Protein AF-A0A2M8P6R6-F1 (afdb_monomer)

Mean predicted aligned error: 6.0 Å

Solvent-accessible surface area (backbone atoms only — not comparable to full-atom values): 5804 Å² total; per-residue (Å²): 110,58,76,44,73,44,46,42,68,56,42,47,51,51,28,59,57,44,69,80,43,54,58,76,53,39,51,67,39,88,90,49,51,79,98,40,34,83,54,46,48,61,51,32,48,52,51,40,49,51,32,61,76,65,74,40,68,56,47,66,37,72,76,70,54,70,69,54,52,52,48,43,55,66,61,32,55,41,77,71,78,44,74,46,81,54,97,47,64,73,58,46,71,72,70,62,87,122

Sequence (98 aa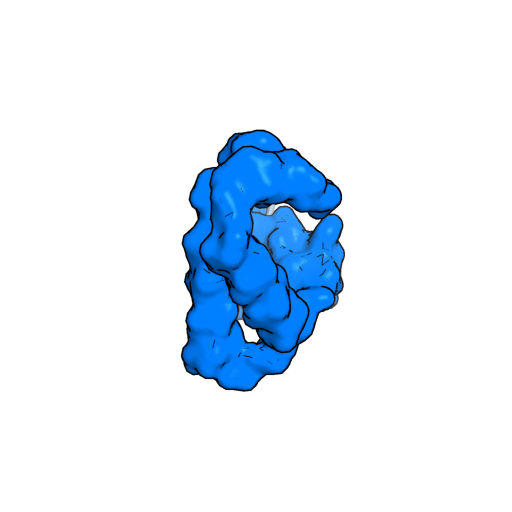):
MHGYELAAADVRKIAKQMESMTLAERLRMNGMKPDRADIALAAAIVIEECLRHAEAESLMVCGQGLREGLFYERFFNGASGMPPMFENVREASVINVA

Radius of gyration: 17.45 Å; Cα contacts (8 Å, |Δi|>4): 81; chains: 1; bounding box: 42×23×42 Å

InterPro domains:
  IPR003695 Ppx/GppA phosphatase, N-terminal [PF02541] (3-73)
  IPR043129 ATPase, nucleotide binding domain [SSF53067] (1-75)
  IPR050273 GppA/Ppx guanosine pentaphosphate hydrolase [PTHR30005] (1-98)

Nearest PDB structures (foldseek):
  7epq-assembly1_B  TM=8.727E-01  e=1.892E-02  Porphyromonas gingivalis ATCC 33277
  8gty-assembly1_A  TM=8.080E-01  e=3.673E-02  Zymomonas mobilis subsp. mobilis ZM4 = ATCC 31821
  7epq-assembly1_A  TM=7.441E-01  e=2.308E-02  Porphyromonas gingivalis ATCC 33277
  8jxk-assembly3_C  TM=6.277E-01  e=7.928E+00  Mycobacterium tuberculosis H37Rv

pLDDT: mean 88.07, std 12.21, range [49.44, 98.31]

Structure (mmCIF, N/CA/C/O backbone):
data_AF-A0A2M8P6R6-F1
#
_entry.id   AF-A0A2M8P6R6-F1
#
loop_
_atom_site.group_PDB
_atom_site.id
_atom_site.type_symbol
_atom_site.label_atom_id
_atom_site.label_alt_id
_atom_site.label_comp_id
_atom_site.label_asym_i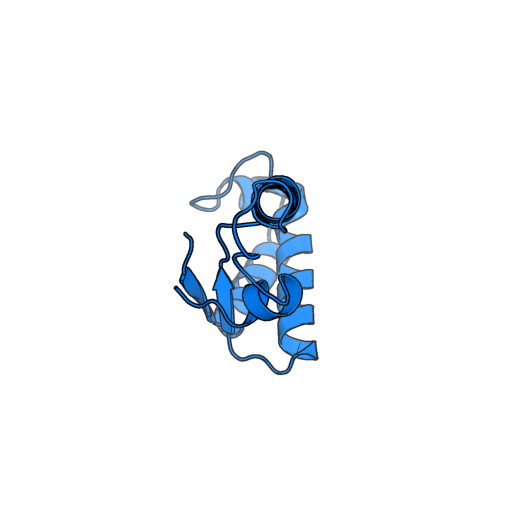d
_atom_site.label_entity_id
_atom_site.label_seq_id
_atom_site.pdbx_PDB_ins_code
_atom_site.Cartn_x
_atom_site.Cartn_y
_atom_site.Cartn_z
_atom_site.occupancy
_atom_site.B_iso_or_equiv
_atom_site.auth_seq_id
_atom_site.auth_comp_id
_atom_site.auth_asym_id
_atom_site.auth_atom_id
_atom_site.pdbx_PDB_model_num
ATOM 1 N N . MET A 1 1 ? 10.187 -7.064 3.910 1.00 78.75 1 MET A N 1
ATOM 2 C CA . MET A 1 1 ? 8.779 -6.997 3.463 1.00 78.75 1 MET A CA 1
ATOM 3 C C . MET A 1 1 ? 8.625 -7.161 1.959 1.00 78.75 1 MET A C 1
ATOM 5 O O . MET A 1 1 ? 7.502 -7.388 1.546 1.00 78.75 1 MET A O 1
ATOM 9 N N . HIS A 1 2 ? 9.685 -7.058 1.146 1.00 84.69 2 HIS A N 1
ATOM 10 C CA . HIS A 1 2 ? 9.566 -7.367 -0.279 1.00 84.69 2 HIS A CA 1
ATOM 11 C C . HIS A 1 2 ? 8.943 -8.755 -0.502 1.00 84.69 2 HIS A C 1
ATOM 13 O O . HIS A 1 2 ? 9.257 -9.674 0.255 1.00 84.69 2 HIS A O 1
ATOM 19 N N . GLY A 1 3 ? 8.037 -8.860 -1.474 1.00 86.50 3 GLY A N 1
ATOM 20 C CA . GLY A 1 3 ? 7.333 -10.097 -1.811 1.00 86.50 3 GLY A CA 1
ATOM 21 C C . GLY A 1 3 ? 6.150 -10.421 -0.896 1.00 86.50 3 GLY A C 1
ATOM 22 O O . GLY A 1 3 ? 5.460 -11.406 -1.121 1.00 86.50 3 GLY A O 1
ATOM 23 N N . TYR A 1 4 ? 5.886 -9.611 0.137 1.00 92.06 4 TYR A N 1
ATOM 24 C CA . TYR A 1 4 ? 4.727 -9.826 1.001 1.00 92.06 4 TYR A CA 1
ATOM 25 C C . TYR A 1 4 ? 3.435 -9.456 0.271 1.00 92.06 4 TYR A C 1
ATOM 27 O O . TYR A 1 4 ? 3.307 -8.339 -0.229 1.00 92.06 4 TYR A O 1
ATOM 35 N N . GLU A 1 5 ? 2.481 -10.378 0.240 1.00 94.81 5 GLU A N 1
ATOM 36 C CA . GLU A 1 5 ? 1.174 -10.182 -0.376 1.00 94.81 5 GLU A CA 1
ATOM 37 C C . GLU A 1 5 ? 0.146 -9.729 0.672 1.00 94.81 5 GLU A C 1
ATOM 39 O O . GLU A 1 5 ? -0.015 -10.364 1.715 1.00 94.81 5 GLU A O 1
ATOM 44 N N . LEU A 1 6 ? -0.550 -8.621 0.402 1.00 95.25 6 LEU A N 1
ATOM 45 C CA . LEU A 1 6 ? -1.727 -8.191 1.157 1.00 95.25 6 LEU A CA 1
ATOM 46 C C . LEU A 1 6 ? -2.976 -8.442 0.326 1.00 95.25 6 LEU A C 1
ATOM 48 O O . LEU A 1 6 ? -3.115 -7.886 -0.764 1.00 95.25 6 LEU A O 1
ATOM 52 N N . ALA A 1 7 ? -3.935 -9.171 0.892 1.00 98.06 7 ALA A N 1
ATOM 53 C CA . ALA A 1 7 ? -5.266 -9.255 0.316 1.00 98.06 7 ALA A CA 1
ATOM 54 C C . ALA A 1 7 ? -5.968 -7.892 0.402 1.00 98.06 7 ALA A C 1
ATOM 56 O O . ALA A 1 7 ? -5.895 -7.184 1.412 1.00 98.06 7 ALA A O 1
ATOM 57 N N . ALA A 1 8 ? -6.739 -7.544 -0.625 1.00 98.00 8 ALA A N 1
ATOM 58 C CA . ALA A 1 8 ? -7.522 -6.314 -0.651 1.00 98.00 8 ALA A CA 1
ATOM 59 C C . ALA A 1 8 ? -8.509 -6.245 0.527 1.00 98.00 8 ALA A C 1
ATOM 61 O O . ALA A 1 8 ? -8.773 -5.169 1.059 1.00 98.00 8 ALA A O 1
ATOM 62 N N . ALA A 1 9 ? -9.018 -7.393 0.990 1.00 98.06 9 ALA A N 1
ATOM 63 C CA . ALA A 1 9 ? -9.870 -7.471 2.175 1.00 98.06 9 ALA A CA 1
ATOM 64 C C . ALA A 1 9 ? -9.157 -7.015 3.463 1.00 98.06 9 ALA A C 1
ATOM 66 O O . ALA A 1 9 ? -9.779 -6.352 4.296 1.00 98.06 9 ALA A O 1
ATOM 67 N N . ASP A 1 10 ? -7.866 -7.315 3.610 1.00 97.56 10 ASP A N 1
ATOM 68 C CA . ASP A 1 10 ? -7.081 -6.903 4.775 1.00 97.56 10 ASP A CA 1
ATOM 69 C C . ASP A 1 10 ? -6.792 -5.404 4.747 1.00 97.56 10 ASP A C 1
ATOM 71 O O . ASP A 1 10 ? -6.925 -4.736 5.774 1.00 97.56 10 ASP A O 1
ATOM 75 N N . VAL A 1 11 ? -6.491 -4.847 3.568 1.00 97.56 11 VAL A N 1
ATOM 76 C CA . VAL A 1 11 ? -6.325 -3.394 3.391 1.00 97.56 11 VAL A CA 1
ATOM 77 C C . VAL A 1 11 ? -7.603 -2.659 3.800 1.00 97.56 11 VAL A C 1
ATOM 79 O O . VAL A 1 11 ? -7.542 -1.757 4.635 1.00 97.56 11 VAL A O 1
ATOM 82 N N . ARG A 1 12 ? -8.768 -3.104 3.304 1.00 97.69 12 ARG A N 1
ATOM 83 C CA . ARG A 1 12 ? -10.083 -2.550 3.679 1.00 97.69 12 ARG A CA 1
ATOM 84 C C . ARG A 1 12 ? -10.334 -2.610 5.180 1.00 97.69 12 ARG A C 1
ATOM 86 O O . ARG A 1 12 ? -10.800 -1.650 5.791 1.00 97.69 12 ARG A O 1
ATOM 93 N N . LYS A 1 13 ? -10.021 -3.749 5.800 1.00 97.44 13 LYS A N 1
ATOM 94 C CA . LYS A 1 13 ? -10.182 -3.945 7.244 1.00 97.44 13 LYS A CA 1
ATOM 95 C C . LYS A 1 13 ? -9.305 -2.978 8.040 1.00 97.44 13 LYS A C 1
ATOM 97 O O . LYS A 1 13 ? -9.784 -2.387 9.006 1.00 97.44 13 LYS A O 1
ATOM 102 N N . ILE A 1 14 ? -8.051 -2.799 7.629 1.00 96.12 14 ILE A N 1
ATOM 103 C CA . ILE A 1 14 ? -7.094 -1.887 8.266 1.00 96.12 14 ILE A CA 1
ATOM 104 C C . ILE A 1 14 ? -7.530 -0.425 8.097 1.00 96.12 14 ILE A C 1
ATOM 106 O O . ILE A 1 14 ? -7.518 0.322 9.077 1.00 96.12 14 ILE A O 1
ATOM 110 N N . ALA A 1 15 ? -7.966 -0.022 6.899 1.00 97.31 15 ALA A N 1
ATOM 111 C CA . ALA A 1 15 ? -8.484 1.321 6.637 1.00 97.31 15 ALA A CA 1
ATOM 112 C C . ALA A 1 15 ? -9.688 1.634 7.541 1.00 97.31 15 ALA A C 1
ATOM 114 O O . ALA A 1 15 ? -9.657 2.603 8.301 1.00 97.31 15 ALA A O 1
ATOM 115 N N . LYS A 1 16 ? -10.686 0.741 7.565 1.00 97.25 16 LYS A N 1
ATOM 116 C CA . LYS A 1 16 ? -11.885 0.877 8.405 1.00 97.25 16 LYS A CA 1
ATOM 117 C C . LYS A 1 16 ? -11.574 0.898 9.903 1.00 97.25 16 LYS A C 1
ATOM 119 O O . LYS A 1 16 ? -12.202 1.634 10.655 1.00 97.25 16 LYS A O 1
ATOM 124 N N . GLN A 1 17 ? -10.593 0.114 10.349 1.00 96.50 17 GLN A N 1
ATOM 125 C CA . GLN A 1 17 ? -10.134 0.145 11.738 1.00 96.50 17 GLN A CA 1
ATOM 126 C C . GLN A 1 17 ? -9.511 1.502 12.102 1.00 96.50 17 GLN A C 1
ATOM 128 O O . GLN A 1 17 ? -9.770 2.022 13.185 1.00 96.50 17 GLN A O 1
ATOM 133 N N . MET A 1 18 ? -8.688 2.079 11.223 1.00 97.38 18 MET A N 1
ATOM 134 C CA . MET A 1 18 ? -8.042 3.372 11.472 1.00 97.38 18 MET A CA 1
ATOM 135 C C . MET A 1 18 ? -9.006 4.558 11.377 1.00 97.38 18 MET A C 1
ATOM 137 O O . MET A 1 18 ? -8.765 5.579 12.027 1.00 97.38 18 MET A O 1
ATOM 141 N N . GLU A 1 19 ? -10.079 4.441 10.595 1.00 96.75 19 GLU A N 1
ATOM 142 C CA . GLU A 1 19 ? -11.113 5.470 10.444 1.00 96.75 19 GLU A CA 1
ATOM 143 C C . GLU A 1 19 ? -11.761 5.831 11.787 1.00 96.75 19 GLU A C 1
ATOM 145 O O . GLU A 1 19 ? -11.916 7.009 12.100 1.00 96.75 19 GLU A O 1
ATOM 150 N N . SER A 1 20 ? -12.034 4.837 12.636 1.00 95.56 20 SER A N 1
ATOM 151 C CA . SER A 1 20 ? -12.597 5.055 13.974 1.00 95.56 20 SER A CA 1
ATOM 152 C C . SER A 1 20 ? -11.570 5.459 15.039 1.00 95.56 20 SER A C 1
ATOM 154 O O . SER A 1 20 ? -11.936 5.603 16.202 1.00 95.56 20 SER A O 1
ATOM 156 N N . MET A 1 21 ? -10.288 5.588 14.684 1.00 97.44 21 MET A N 1
ATOM 157 C CA . MET A 1 21 ? -9.201 5.870 15.625 1.00 97.44 21 MET A CA 1
ATOM 158 C C . MET A 1 21 ? -8.737 7.323 15.557 1.00 97.44 21 MET A C 1
ATOM 160 O O . MET A 1 21 ? -8.475 7.872 14.485 1.00 97.44 21 MET A O 1
ATOM 164 N N . THR A 1 22 ? -8.505 7.901 16.729 1.00 97.69 22 THR A N 1
ATOM 165 C CA . THR A 1 22 ? -7.717 9.121 16.916 1.00 97.69 22 THR A CA 1
ATOM 166 C C . THR A 1 22 ? -6.242 8.884 16.580 1.00 97.69 22 THR A C 1
ATOM 168 O O . THR A 1 22 ? -5.749 7.754 16.586 1.00 97.69 22 THR A O 1
ATOM 171 N N . LEU A 1 23 ? -5.480 9.961 16.362 1.00 97.19 23 LEU A N 1
ATOM 172 C CA . LEU A 1 23 ? -4.028 9.872 16.160 1.00 97.19 23 LEU A CA 1
ATOM 173 C C . LEU A 1 23 ? -3.320 9.138 17.317 1.00 97.19 23 LEU A C 1
ATOM 175 O O . LEU A 1 23 ? -2.457 8.297 17.081 1.00 97.19 23 LEU A O 1
ATOM 179 N N . ALA A 1 24 ? -3.717 9.408 18.565 1.00 97.56 24 ALA A N 1
ATOM 180 C CA . ALA A 1 24 ? -3.151 8.761 19.751 1.00 97.56 24 ALA A CA 1
ATOM 181 C C . ALA A 1 24 ? -3.437 7.249 19.812 1.00 97.56 24 ALA A C 1
ATOM 183 O O . ALA A 1 24 ? -2.662 6.483 20.384 1.00 97.56 24 ALA A O 1
ATOM 184 N N . GLU A 1 25 ? -4.550 6.789 19.244 1.00 97.88 25 GLU A N 1
ATOM 185 C CA . GLU A 1 25 ? -4.852 5.360 19.106 1.00 97.88 25 GLU A CA 1
ATOM 186 C C . GLU A 1 25 ? -4.054 4.730 17.969 1.00 97.88 25 GLU A C 1
ATOM 188 O O . GLU A 1 25 ? -3.459 3.673 18.173 1.00 97.88 25 GLU A O 1
ATOM 193 N N . ARG A 1 26 ? -3.935 5.408 16.820 1.00 97.38 26 ARG A N 1
ATOM 194 C CA . ARG A 1 26 ? -3.102 4.936 15.700 1.00 97.38 26 ARG A CA 1
ATOM 195 C C . ARG A 1 26 ? -1.638 4.783 16.099 1.00 97.38 26 ARG A C 1
ATOM 197 O O . ARG A 1 26 ? -1.024 3.776 15.768 1.00 97.38 26 ARG A O 1
ATOM 204 N N . LEU A 1 27 ? -1.098 5.717 16.885 1.00 97.31 27 LEU A N 1
ATOM 205 C CA . LEU A 1 27 ? 0.263 5.646 17.439 1.00 97.31 27 LEU A CA 1
ATOM 206 C C . LEU A 1 27 ? 0.510 4.411 18.318 1.00 97.31 27 LEU A C 1
ATOM 208 O O . LEU A 1 27 ? 1.655 3.997 18.476 1.00 97.31 27 LEU A O 1
ATOM 212 N N . ARG A 1 28 ? -0.546 3.825 18.894 1.00 96.69 28 ARG A N 1
ATOM 213 C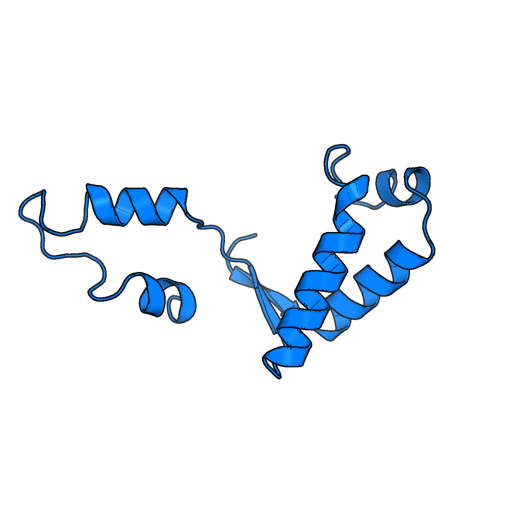 CA . ARG A 1 28 ? -0.472 2.619 19.731 1.00 96.69 28 ARG A CA 1
ATOM 214 C C . ARG A 1 28 ? -0.661 1.324 18.938 1.00 96.69 28 ARG A C 1
ATOM 216 O O . ARG A 1 28 ? -0.529 0.246 19.514 1.00 96.69 28 ARG A O 1
ATOM 223 N N . MET A 1 29 ? -0.966 1.398 17.641 1.00 95.81 29 MET A N 1
ATOM 224 C CA . MET A 1 29 ? -1.063 0.211 16.792 1.00 95.81 29 MET A CA 1
ATOM 225 C C . MET A 1 29 ? 0.305 -0.466 16.666 1.00 95.81 29 MET A C 1
ATOM 227 O O . MET A 1 29 ? 1.321 0.188 16.430 1.00 95.81 29 MET A O 1
ATOM 231 N N . ASN A 1 30 ? 0.333 -1.794 16.792 1.00 94.12 30 ASN A N 1
ATOM 232 C CA . ASN A 1 30 ? 1.572 -2.554 16.665 1.00 94.12 30 ASN A CA 1
ATOM 233 C C . ASN A 1 30 ? 2.209 -2.341 15.281 1.00 94.12 30 ASN A C 1
ATOM 235 O O . ASN A 1 30 ? 1.533 -2.434 14.259 1.00 94.12 30 ASN A O 1
ATOM 239 N N . GLY A 1 31 ? 3.512 -2.060 15.253 1.00 91.25 31 GLY A N 1
ATOM 240 C CA . GLY A 1 31 ? 4.250 -1.776 14.019 1.00 91.25 31 GLY A CA 1
ATOM 241 C C . GLY A 1 31 ? 4.041 -0.372 13.435 1.00 91.25 31 GLY A C 1
ATOM 242 O O . GLY A 1 31 ? 4.699 -0.043 12.445 1.00 91.25 31 GLY A O 1
ATOM 243 N N . MET A 1 32 ? 3.192 0.478 14.032 1.00 95.88 32 MET A N 1
ATOM 244 C CA . MET A 1 32 ? 3.063 1.875 13.616 1.00 95.88 32 MET A CA 1
ATOM 245 C C . MET A 1 32 ? 4.319 2.658 13.992 1.00 95.88 32 MET A C 1
ATOM 247 O O . MET A 1 32 ? 4.740 2.675 15.149 1.00 95.88 32 MET A O 1
ATOM 251 N N . LYS A 1 33 ? 4.909 3.346 13.011 1.00 95.44 33 LYS A N 1
ATOM 252 C CA . LYS A 1 33 ? 5.978 4.307 13.286 1.00 95.44 33 LYS A CA 1
ATOM 253 C C . LYS A 1 33 ? 5.374 5.684 13.585 1.00 95.44 33 LYS A C 1
ATOM 255 O O . LYS A 1 33 ? 4.435 6.075 12.889 1.00 95.44 33 LYS A O 1
ATOM 260 N N . PRO A 1 34 ? 5.897 6.436 14.573 1.00 95.12 34 PRO A N 1
ATOM 261 C CA . PRO A 1 34 ? 5.319 7.724 14.957 1.00 95.12 34 PRO A CA 1
ATOM 262 C C . PRO A 1 34 ? 5.212 8.740 13.817 1.00 95.12 34 PRO A C 1
ATOM 264 O O . PRO A 1 34 ? 4.219 9.450 13.728 1.00 95.12 34 PRO A O 1
ATOM 267 N N . ASP A 1 35 ? 6.194 8.749 12.916 1.00 96.88 35 ASP A N 1
ATOM 268 C CA . ASP A 1 35 ? 6.281 9.620 11.736 1.00 96.88 35 ASP A CA 1
ATOM 269 C C . ASP A 1 35 ? 5.275 9.279 10.621 1.00 96.88 35 ASP A C 1
ATOM 271 O O . ASP A 1 35 ? 5.273 9.929 9.580 1.00 96.88 35 ASP A O 1
ATOM 275 N N . ARG A 1 36 ? 4.458 8.233 10.802 1.00 95.12 36 ARG A N 1
ATOM 276 C CA . ARG A 1 36 ? 3.489 7.753 9.804 1.00 95.12 36 ARG A CA 1
ATOM 277 C C . ARG A 1 36 ? 2.053 7.717 10.309 1.00 95.12 36 ARG A C 1
ATOM 279 O O . ARG A 1 36 ? 1.148 7.479 9.514 1.00 95.12 36 ARG A O 1
ATOM 286 N N . ALA A 1 37 ? 1.825 7.882 11.610 1.00 96.50 37 ALA A N 1
ATOM 287 C CA . ALA A 1 37 ? 0.517 7.632 12.218 1.00 96.50 37 ALA A CA 1
ATOM 288 C C . ALA A 1 37 ? -0.575 8.614 11.754 1.00 96.50 37 ALA A C 1
ATOM 290 O O . ALA A 1 37 ? -1.759 8.267 11.727 1.00 96.50 37 ALA A O 1
ATOM 291 N N . ASP A 1 38 ? -0.181 9.825 11.373 1.00 96.56 38 ASP A N 1
ATOM 292 C CA . ASP A 1 38 ? -1.046 10.872 10.833 1.00 96.56 38 ASP A CA 1
ATOM 293 C C . ASP A 1 38 ? -1.463 10.59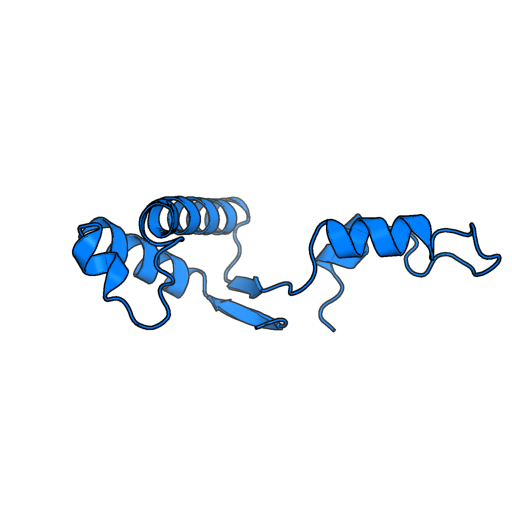5 9.380 1.00 96.56 38 ASP A C 1
ATOM 295 O O . ASP A 1 38 ? -2.637 10.750 9.040 1.00 96.56 38 ASP A O 1
ATOM 299 N N . ILE A 1 39 ? -0.543 10.101 8.549 1.00 97.38 39 ILE A N 1
ATOM 300 C CA . ILE A 1 39 ? -0.771 9.829 7.122 1.00 97.38 39 ILE A CA 1
ATOM 301 C C . ILE A 1 39 ? -1.250 8.402 6.816 1.00 97.38 39 ILE A C 1
ATOM 303 O O . ILE A 1 39 ? -1.746 8.145 5.718 1.00 97.38 39 ILE A O 1
ATOM 307 N N . ALA A 1 40 ? -1.127 7.464 7.759 1.00 97.25 40 ALA A N 1
ATOM 308 C CA . ALA A 1 40 ? -1.388 6.043 7.517 1.00 97.25 40 ALA A CA 1
ATOM 309 C C . ALA A 1 40 ? -2.816 5.750 7.031 1.00 97.25 40 ALA A C 1
ATOM 311 O O . ALA A 1 40 ? -2.990 4.932 6.128 1.00 97.25 40 ALA A O 1
ATOM 312 N N . LEU A 1 41 ? -3.830 6.430 7.584 1.00 97.69 41 LEU A N 1
ATOM 313 C CA . LEU A 1 41 ? -5.215 6.251 7.132 1.00 97.69 41 LEU A CA 1
ATOM 314 C C . LEU A 1 41 ? -5.391 6.697 5.679 1.00 97.69 41 LEU A C 1
ATOM 316 O O . LEU A 1 41 ? -5.959 5.956 4.884 1.00 97.69 41 LEU A O 1
ATOM 320 N N . ALA A 1 42 ? -4.879 7.878 5.326 1.00 97.94 42 ALA A N 1
ATOM 321 C CA . ALA A 1 42 ? -4.987 8.390 3.964 1.00 97.94 42 ALA A CA 1
ATOM 322 C C . ALA A 1 42 ? -4.323 7.432 2.964 1.00 97.94 42 ALA A C 1
ATOM 324 O O . ALA A 1 42 ? -4.915 7.103 1.941 1.00 97.94 42 ALA A O 1
ATOM 325 N N . ALA A 1 43 ? -3.135 6.918 3.296 1.00 97.38 43 ALA A N 1
ATOM 326 C CA . ALA A 1 43 ? -2.448 5.932 2.471 1.00 97.38 43 ALA A CA 1
ATOM 327 C C . ALA A 1 43 ? -3.251 4.628 2.318 1.00 97.38 43 ALA A C 1
ATOM 329 O O . ALA A 1 43 ? -3.359 4.114 1.209 1.00 97.38 43 ALA A O 1
ATOM 330 N N . ALA A 1 44 ? -3.842 4.109 3.400 1.00 97.38 44 ALA A N 1
ATOM 331 C CA . ALA A 1 44 ? -4.658 2.896 3.342 1.00 97.38 44 ALA A CA 1
ATOM 332 C C . ALA A 1 44 ? -5.895 3.068 2.447 1.00 97.38 44 ALA A C 1
ATOM 334 O O . ALA A 1 44 ? -6.178 2.178 1.650 1.00 97.38 44 ALA A O 1
ATOM 335 N N . ILE A 1 45 ? -6.564 4.225 2.517 1.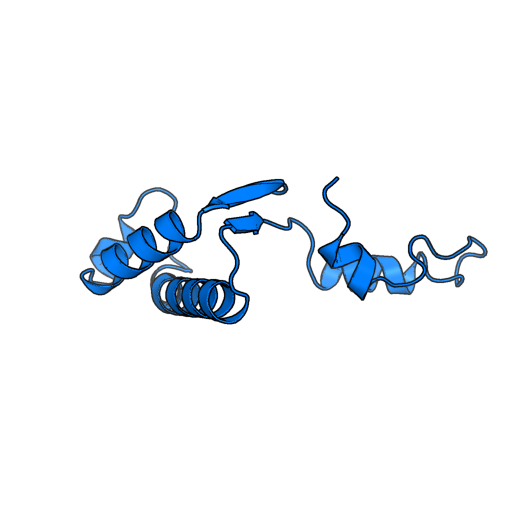00 98.06 45 ILE A N 1
ATOM 336 C CA . ILE A 1 45 ? -7.693 4.565 1.638 1.00 98.06 45 ILE A CA 1
ATOM 337 C C . ILE A 1 45 ? -7.236 4.618 0.176 1.00 98.06 45 ILE A C 1
ATOM 339 O O . ILE A 1 45 ? -7.859 3.999 -0.677 1.00 98.06 45 ILE A O 1
ATOM 343 N N . VAL A 1 46 ? -6.126 5.300 -0.133 1.00 98.31 46 VAL A N 1
ATOM 344 C CA . VAL A 1 46 ? -5.612 5.359 -1.515 1.00 98.31 46 VAL A CA 1
ATOM 345 C C . VAL A 1 46 ? -5.312 3.961 -2.057 1.00 98.31 46 VAL A C 1
ATOM 347 O O . VAL A 1 46 ? -5.671 3.655 -3.190 1.00 98.31 46 VAL A O 1
ATOM 350 N N . ILE A 1 47 ? -4.689 3.096 -1.254 1.00 97.69 47 ILE A N 1
ATOM 351 C CA . ILE A 1 47 ? -4.375 1.724 -1.666 1.00 97.69 47 ILE A CA 1
ATOM 352 C C . ILE A 1 47 ? -5.657 0.905 -1.884 1.00 97.69 47 ILE A C 1
ATOM 354 O O . ILE A 1 47 ? -5.755 0.200 -2.887 1.00 97.69 47 ILE A O 1
ATOM 358 N N . GLU A 1 48 ? -6.638 1.004 -0.982 1.00 98.06 48 GLU A N 1
ATOM 359 C CA . GLU A 1 48 ? -7.953 0.366 -1.137 1.00 98.06 48 GLU A CA 1
ATOM 360 C C . GLU A 1 48 ? -8.632 0.788 -2.447 1.00 98.06 48 GLU A C 1
ATOM 362 O O . GLU A 1 48 ? -9.111 -0.060 -3.202 1.00 98.06 48 GLU A O 1
ATOM 367 N N . GLU A 1 49 ? -8.634 2.086 -2.739 1.00 98.25 49 GLU A N 1
ATOM 368 C CA . GLU A 1 49 ? -9.221 2.646 -3.952 1.00 98.25 49 GLU A CA 1
ATOM 369 C C . GLU A 1 49 ? -8.479 2.162 -5.203 1.00 98.25 49 GLU A C 1
ATOM 371 O O . GLU A 1 49 ? -9.118 1.724 -6.159 1.00 98.25 49 GLU A O 1
ATOM 376 N N . CYS A 1 50 ? -7.142 2.148 -5.196 1.00 97.88 50 CYS A N 1
ATOM 377 C CA . CYS A 1 50 ? -6.347 1.594 -6.293 1.00 97.88 50 CYS A CA 1
ATOM 378 C C . CYS A 1 50 ? -6.675 0.120 -6.561 1.00 97.88 50 CYS A C 1
ATOM 380 O O . CYS A 1 50 ? -6.889 -0.246 -7.715 1.00 97.88 50 CYS A O 1
ATOM 382 N N . LEU A 1 51 ? -6.755 -0.712 -5.517 1.00 97.81 51 LEU A N 1
ATOM 383 C CA . LEU A 1 51 ? -7.140 -2.122 -5.643 1.00 97.81 51 LEU A CA 1
ATOM 384 C C . LEU A 1 51 ? -8.542 -2.272 -6.236 1.00 97.81 51 LEU A C 1
ATOM 386 O O . LEU A 1 51 ? -8.741 -3.085 -7.135 1.00 97.81 51 LEU A O 1
ATOM 390 N N . ARG A 1 52 ? -9.504 -1.462 -5.773 1.00 97.69 52 ARG A N 1
ATOM 391 C CA . ARG A 1 52 ? -10.878 -1.471 -6.292 1.00 97.69 52 ARG A CA 1
ATOM 392 C C . ARG A 1 52 ? -10.921 -1.083 -7.768 1.00 97.69 52 ARG A C 1
ATOM 394 O O . ARG A 1 52 ? -11.588 -1.752 -8.546 1.00 97.69 52 ARG A O 1
ATOM 401 N N . HIS A 1 53 ? -10.224 -0.015 -8.148 1.00 98.12 53 HIS A N 1
ATOM 402 C CA . HIS A 1 53 ? -10.179 0.472 -9.527 1.00 98.12 53 HIS A CA 1
ATOM 403 C C . HIS A 1 53 ? -9.441 -0.473 -10.479 1.00 98.12 53 HIS A C 1
ATOM 405 O O . HIS A 1 53 ? -9.766 -0.504 -11.661 1.00 98.12 53 HIS A O 1
ATOM 411 N N . ALA A 1 54 ? -8.464 -1.227 -9.977 1.00 96.88 54 ALA A N 1
ATOM 412 C CA . ALA A 1 54 ? -7.740 -2.235 -10.742 1.00 96.88 54 ALA A CA 1
ATOM 413 C C . ALA A 1 54 ? -8.439 -3.607 -10.768 1.00 96.88 54 ALA A C 1
ATOM 415 O O . ALA A 1 54 ? -7.908 -4.523 -11.388 1.00 96.88 54 ALA A O 1
ATOM 416 N N . GLU A 1 55 ? -9.575 -3.764 -10.074 1.00 97.75 55 GLU A N 1
ATOM 417 C CA . GLU A 1 55 ? -10.252 -5.055 -9.863 1.00 97.75 55 GLU A CA 1
ATOM 418 C C . GLU A 1 55 ? -9.302 -6.138 -9.306 1.00 97.75 55 GLU A C 1
ATOM 420 O O . GLU A 1 55 ? -9.418 -7.323 -9.610 1.00 97.75 55 GLU A O 1
ATOM 425 N N . ALA A 1 56 ? -8.341 -5.722 -8.475 1.00 97.31 56 ALA A N 1
ATOM 426 C CA . ALA A 1 56 ? -7.298 -6.587 -7.940 1.00 97.31 56 ALA A CA 1
ATOM 427 C C . ALA A 1 56 ? -7.694 -7.181 -6.579 1.00 97.31 56 ALA A C 1
ATOM 429 O O . ALA A 1 56 ? -8.159 -6.481 -5.673 1.00 97.31 56 ALA A O 1
ATOM 430 N N . GLU A 1 57 ? -7.454 -8.482 -6.407 1.00 97.75 57 GLU A N 1
ATOM 431 C CA . GLU A 1 57 ? -7.739 -9.196 -5.155 1.00 97.75 57 GLU A CA 1
ATOM 432 C C . GLU A 1 57 ? -6.639 -9.021 -4.101 1.00 97.75 57 GLU A C 1
ATOM 434 O O . GLU A 1 57 ? -6.904 -9.153 -2.902 1.00 97.75 57 GLU A O 1
ATOM 439 N N . SER A 1 58 ? -5.422 -8.677 -4.525 1.00 96.62 58 SER A N 1
ATOM 440 C CA . SER A 1 58 ? -4.263 -8.487 -3.658 1.00 96.62 58 SER A CA 1
ATOM 441 C C . SER A 1 58 ? -3.260 -7.487 -4.241 1.00 96.62 58 SER A C 1
ATOM 443 O O . SER A 1 58 ? -3.336 -7.091 -5.406 1.00 96.62 58 SER A O 1
ATOM 445 N N . LEU A 1 59 ? -2.317 -7.056 -3.404 1.00 94.75 59 LEU A N 1
ATOM 446 C CA . LEU A 1 59 ? -1.111 -6.342 -3.818 1.00 94.75 59 LEU A CA 1
ATOM 447 C C . LEU A 1 59 ? 0.125 -7.011 -3.233 1.00 94.75 59 LEU A C 1
ATOM 449 O O . LEU A 1 59 ? 0.124 -7.455 -2.085 1.00 94.75 59 LEU A O 1
ATOM 453 N N . MET A 1 60 ? 1.214 -6.986 -3.991 1.00 93.00 60 MET A N 1
ATOM 454 C CA . MET A 1 60 ? 2.521 -7.399 -3.505 1.00 93.00 60 MET A CA 1
ATOM 455 C C . MET A 1 60 ? 3.360 -6.181 -3.119 1.00 93.00 60 MET A C 1
ATOM 457 O O . MET A 1 60 ? 3.473 -5.209 -3.866 1.00 93.00 60 MET A O 1
ATOM 461 N N . VAL A 1 61 ? 3.983 -6.231 -1.944 1.00 91.69 61 VAL A N 1
ATOM 462 C CA . VAL A 1 61 ? 4.893 -5.187 -1.478 1.00 91.69 61 VAL A CA 1
ATOM 463 C C . VAL A 1 61 ? 6.200 -5.258 -2.269 1.00 91.69 61 VAL A C 1
ATOM 465 O O . VAL A 1 61 ? 7.015 -6.172 -2.103 1.00 91.69 61 VAL A O 1
ATOM 468 N N . CYS A 1 62 ? 6.443 -4.240 -3.092 1.00 87.25 62 CYS A N 1
ATOM 469 C CA . CYS A 1 62 ? 7.730 -4.049 -3.748 1.00 87.25 62 CYS A CA 1
ATOM 470 C C . CYS A 1 62 ? 8.729 -3.388 -2.783 1.00 87.25 62 CYS A C 1
ATOM 472 O O . CYS A 1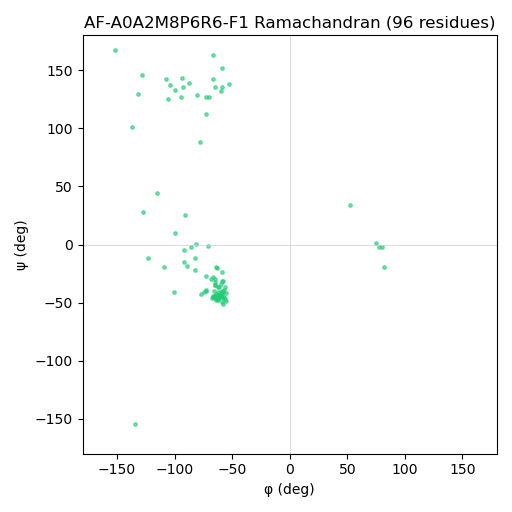 62 ? 8.429 -2.378 -2.145 1.00 87.25 62 CYS A O 1
ATOM 474 N N . GLY A 1 63 ? 9.919 -3.980 -2.643 1.00 87.94 63 GLY A N 1
ATOM 475 C CA . GLY A 1 63 ? 11.004 -3.418 -1.835 1.00 87.94 63 GLY A CA 1
ATOM 476 C C . GLY A 1 63 ? 11.814 -2.351 -2.569 1.00 87.94 63 GLY A C 1
ATOM 477 O O . GLY A 1 63 ? 12.612 -1.660 -1.939 1.00 87.94 63 GLY A O 1
ATOM 478 N N . GLN A 1 64 ? 11.608 -2.228 -3.879 1.00 87.50 64 GLN A N 1
ATOM 479 C CA . GLN A 1 64 ? 12.312 -1.305 -4.754 1.00 87.50 64 GLN A CA 1
ATOM 480 C C . GLN A 1 64 ? 11.386 -0.160 -5.160 1.00 87.50 64 GLN A C 1
ATOM 482 O O . GLN A 1 64 ? 10.187 -0.342 -5.365 1.00 87.50 64 GLN A O 1
ATOM 487 N N . GLY A 1 65 ? 11.941 1.041 -5.259 1.00 86.44 65 GLY A N 1
ATOM 488 C CA . GLY A 1 65 ? 11.222 2.230 -5.685 1.00 86.44 65 GLY A CA 1
ATOM 489 C C . GLY A 1 65 ? 12.018 3.028 -6.708 1.00 86.44 65 GLY A C 1
ATOM 490 O O . GLY A 1 65 ? 12.875 2.513 -7.424 1.00 86.44 65 GLY A O 1
ATOM 491 N N . LEU A 1 66 ? 11.749 4.332 -6.765 1.00 88.44 66 LEU A N 1
ATOM 492 C CA . LEU A 1 66 ? 12.351 5.222 -7.762 1.00 88.44 66 LEU A CA 1
ATOM 493 C C . LEU A 1 66 ? 13.885 5.264 -7.706 1.00 88.44 66 LEU A C 1
ATOM 495 O O . LEU A 1 66 ? 14.525 5.444 -8.735 1.00 88.44 66 LEU A O 1
ATOM 499 N N . ARG A 1 67 ? 14.487 5.094 -6.522 1.00 91.44 67 ARG A N 1
ATOM 500 C CA . ARG A 1 67 ? 15.951 5.118 -6.366 1.00 91.44 67 ARG A CA 1
ATOM 501 C C . ARG A 1 67 ? 16.606 3.949 -7.091 1.00 91.44 67 ARG A C 1
ATOM 503 O O . ARG A 1 67 ? 17.590 4.149 -7.793 1.00 91.44 6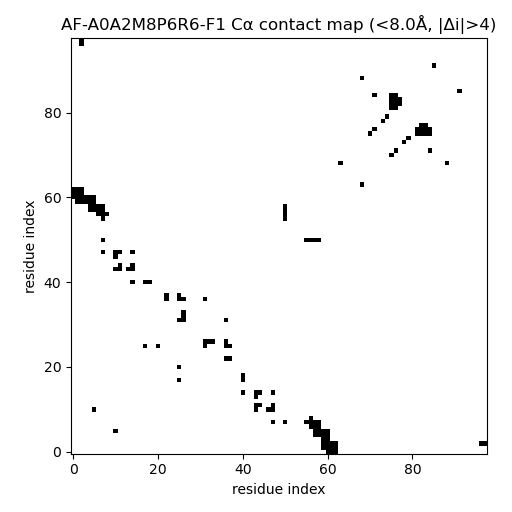7 ARG A O 1
ATOM 510 N N . GLU A 1 68 ? 16.045 2.754 -6.943 1.00 87.31 68 GLU A N 1
ATOM 511 C CA . GLU A 1 68 ? 16.494 1.560 -7.650 1.00 87.31 68 GLU A CA 1
ATOM 512 C C . GLU A 1 68 ? 16.246 1.707 -9.158 1.00 87.31 68 GLU A C 1
ATOM 514 O O . GLU A 1 68 ? 17.137 1.406 -9.944 1.00 87.31 68 GLU A O 1
ATOM 519 N N . GLY A 1 69 ? 15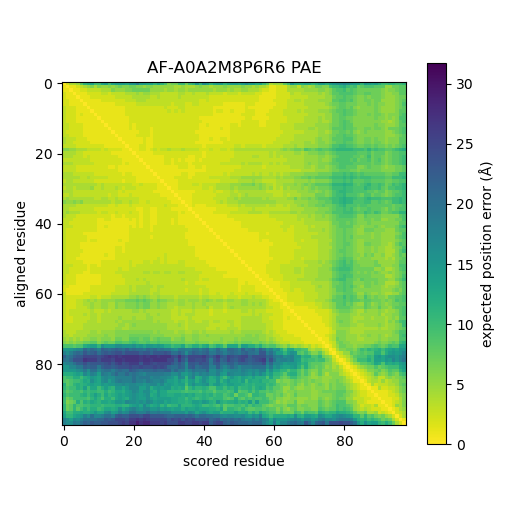.109 2.288 -9.563 1.00 81.62 69 GLY A N 1
ATOM 520 C CA . GLY A 1 69 ? 14.846 2.644 -10.963 1.00 81.62 69 GLY A CA 1
ATOM 521 C C . GLY A 1 69 ? 15.927 3.548 -11.573 1.00 81.62 69 GLY A C 1
ATOM 522 O O . GLY A 1 69 ? 16.473 3.226 -12.626 1.00 81.62 69 GLY A O 1
ATOM 523 N N . LEU A 1 70 ? 16.307 4.629 -10.880 1.00 84.69 70 LEU A N 1
ATOM 524 C CA . LEU A 1 70 ? 17.389 5.528 -11.308 1.00 84.69 70 LEU A CA 1
ATOM 525 C C . LEU A 1 70 ? 18.758 4.838 -11.329 1.00 84.69 70 LEU A C 1
ATOM 527 O O . LEU A 1 70 ? 19.595 5.139 -12.180 1.00 84.69 70 LEU A O 1
ATOM 531 N N . PHE A 1 71 ? 19.008 3.922 -10.393 1.00 85.38 71 PHE A N 1
ATOM 532 C CA . PHE A 1 71 ? 20.230 3.124 -10.379 1.00 85.38 71 PHE A CA 1
ATOM 533 C C . PHE A 1 71 ? 20.309 2.218 -11.617 1.00 85.38 71 PHE A C 1
ATOM 535 O O . PHE A 1 71 ? 21.333 2.213 -12.302 1.00 85.38 71 PHE A O 1
ATOM 542 N N . TYR A 1 72 ? 19.224 1.518 -11.959 1.00 80.75 72 TYR A N 1
ATOM 543 C CA . TYR A 1 72 ? 19.163 0.711 -13.179 1.00 80.75 72 TYR A CA 1
ATOM 544 C C . TYR A 1 72 ? 19.338 1.560 -14.435 1.00 80.75 72 TYR A C 1
ATOM 546 O O . TYR A 1 72 ? 20.145 1.216 -15.294 1.00 80.75 72 TYR A O 1
ATOM 554 N N . GLU A 1 73 ? 18.669 2.708 -14.516 1.00 77.12 73 GLU A N 1
ATOM 555 C CA . GLU A 1 73 ? 18.824 3.623 -15.646 1.00 77.12 73 GLU A CA 1
ATOM 556 C C . GLU A 1 73 ? 20.273 4.114 -15.794 1.00 77.12 73 GLU A C 1
ATOM 558 O O . GLU A 1 73 ? 20.825 4.122 -16.892 1.00 77.12 73 GLU A O 1
ATOM 563 N N . ARG A 1 74 ? 20.930 4.506 -14.696 1.00 80.38 74 ARG A N 1
ATOM 564 C CA . ARG A 1 74 ? 22.276 5.089 -14.767 1.00 80.38 74 ARG A CA 1
ATOM 565 C C . ARG A 1 74 ? 23.361 4.063 -15.088 1.00 80.38 74 ARG A C 1
ATOM 567 O O . ARG A 1 74 ? 24.311 4.403 -15.792 1.00 80.38 74 ARG A O 1
ATOM 574 N N . PHE A 1 75 ? 23.269 2.861 -14.525 1.00 79.75 75 PHE A N 1
ATOM 575 C CA . PHE A 1 75 ? 24.358 1.877 -14.556 1.00 79.75 75 PHE A CA 1
ATOM 576 C C . PHE A 1 75 ? 24.076 0.674 -15.461 1.00 79.75 75 PHE A C 1
ATOM 578 O O . PHE A 1 75 ? 25.008 0.003 -15.892 1.00 79.75 75 PHE A O 1
ATOM 585 N N . PHE A 1 76 ? 22.811 0.418 -15.791 1.00 74.44 76 PHE A N 1
ATOM 586 C CA . PHE A 1 76 ? 22.370 -0.757 -16.543 1.00 74.44 76 PHE A CA 1
ATOM 587 C C . PHE A 1 76 ? 21.520 -0.390 -17.764 1.00 74.44 76 PHE A C 1
ATOM 589 O O . PHE A 1 76 ? 20.692 -1.190 -18.179 1.00 74.44 76 PHE A O 1
ATOM 596 N N . ASN A 1 77 ? 21.725 0.792 -18.355 1.00 70.62 77 ASN A N 1
ATOM 597 C CA . ASN A 1 77 ? 21.073 1.214 -19.602 1.00 70.62 77 ASN A CA 1
ATOM 598 C C . ASN A 1 77 ? 22.082 1.411 -20.752 1.00 70.62 77 ASN A C 1
ATOM 600 O O . ASN A 1 77 ? 22.090 2.433 -21.432 1.00 70.62 77 ASN A O 1
ATOM 604 N N . GLY A 1 78 ? 23.027 0.480 -20.921 1.00 63.12 78 GLY A N 1
ATOM 605 C CA . GLY A 1 78 ? 24.010 0.529 -22.016 1.00 63.12 78 GLY A CA 1
ATOM 606 C C . GLY A 1 78 ? 25.226 1.439 -21.790 1.00 63.12 78 GLY A C 1
ATOM 607 O O . GLY A 1 78 ? 26.261 1.234 -22.421 1.00 63.12 78 GLY A O 1
ATOM 608 N N . ALA A 1 79 ? 25.160 2.395 -20.857 1.00 59.44 79 ALA A N 1
ATOM 609 C CA . ALA A 1 79 ? 26.236 3.365 -20.597 1.00 59.44 79 ALA A CA 1
ATOM 610 C C . ALA A 1 79 ? 27.560 2.739 -20.105 1.00 59.44 79 ALA A C 1
ATOM 612 O O . ALA A 1 79 ? 28.620 3.348 -20.233 1.00 59.44 79 ALA A O 1
ATOM 613 N N . SER A 1 80 ? 27.512 1.518 -19.568 1.00 62.19 80 SER A N 1
ATOM 614 C CA . SER A 1 80 ? 28.681 0.772 -19.080 1.00 62.19 80 SER A CA 1
ATOM 615 C C . SER A 1 80 ? 29.202 -0.280 -20.071 1.00 62.19 80 SER A C 1
ATOM 617 O O . SER A 1 80 ? 30.031 -1.104 -19.698 1.00 62.19 80 SER A O 1
ATOM 619 N N . GLY A 1 81 ? 28.711 -0.298 -21.318 1.00 66.44 81 GLY A N 1
ATOM 620 C CA . GLY A 1 81 ? 29.067 -1.315 -22.319 1.00 66.44 81 GLY A CA 1
ATOM 621 C C . GLY A 1 81 ? 28.411 -2.686 -22.099 1.00 66.44 81 GLY A C 1
ATOM 622 O O . GLY A 1 81 ? 28.641 -3.606 -22.878 1.00 66.44 81 GLY A O 1
ATOM 623 N N . MET A 1 82 ? 27.576 -2.824 -21.064 1.00 64.69 82 MET A N 1
ATOM 624 C CA . MET A 1 82 ? 26.717 -3.988 -20.841 1.00 64.69 82 MET A CA 1
ATOM 625 C C . MET A 1 82 ? 25.333 -3.742 -21.457 1.00 64.69 82 MET A C 1
ATOM 627 O O . MET A 1 82 ? 24.846 -2.610 -21.381 1.00 64.69 82 MET A O 1
ATOM 631 N N . PRO A 1 83 ? 24.682 -4.766 -22.041 1.00 67.25 83 PRO A N 1
ATOM 632 C CA . PRO A 1 83 ? 23.307 -4.638 -22.512 1.00 67.25 83 PRO A CA 1
ATOM 633 C C . PRO A 1 83 ? 22.378 -4.250 -21.352 1.00 67.25 83 PRO A C 1
ATOM 635 O O . PRO A 1 83 ? 22.682 -4.566 -20.195 1.00 67.25 83 PRO A O 1
ATOM 638 N N . PRO A 1 84 ? 21.271 -3.545 -21.637 1.00 72.81 84 PRO A N 1
ATOM 639 C CA . PRO A 1 84 ? 20.361 -3.128 -20.592 1.00 72.81 84 PRO A CA 1
ATOM 640 C C . PRO A 1 84 ? 19.808 -4.333 -19.826 1.00 72.81 84 PRO A C 1
ATOM 642 O O . PRO A 1 84 ? 19.432 -5.333 -20.433 1.00 72.81 84 PRO A O 1
ATOM 645 N N . MET A 1 85 ? 19.771 -4.248 -18.491 1.00 75.38 85 MET A N 1
ATOM 646 C CA . MET A 1 85 ? 19.287 -5.359 -17.651 1.00 75.38 85 MET A CA 1
ATOM 647 C C . MET A 1 85 ? 17.795 -5.637 -17.883 1.00 75.38 85 MET A C 1
ATOM 649 O O . MET A 1 85 ? 17.362 -6.783 -17.813 1.00 75.38 85 MET A O 1
ATOM 653 N N . PHE A 1 86 ? 17.028 -4.590 -18.192 1.00 77.06 86 PHE A N 1
ATOM 654 C CA . PHE A 1 86 ? 15.621 -4.675 -18.565 1.00 77.06 86 PHE A CA 1
ATOM 655 C C . PHE A 1 86 ? 15.392 -3.838 -19.823 1.00 77.06 86 PHE A C 1
ATOM 657 O O . PHE A 1 86 ? 15.757 -2.664 -19.845 1.00 77.06 86 PHE A O 1
ATOM 664 N N . GLU A 1 87 ? 14.754 -4.409 -20.848 1.00 77.12 87 GLU A N 1
ATOM 665 C CA . GLU A 1 87 ? 14.360 -3.657 -22.053 1.00 77.12 87 GLU A CA 1
ATOM 666 C C . GLU A 1 87 ? 13.320 -2.576 -21.729 1.00 77.12 87 GLU A C 1
ATOM 668 O O . GLU A 1 87 ? 13.344 -1.481 -22.288 1.00 77.12 87 GLU A O 1
ATOM 673 N N . ASN A 1 88 ? 12.428 -2.869 -20.779 1.00 75.44 88 ASN A N 1
ATOM 674 C CA . ASN A 1 88 ? 11.400 -1.957 -20.305 1.00 75.44 88 ASN A CA 1
ATOM 675 C C . ASN A 1 88 ? 11.302 -2.017 -18.777 1.00 75.44 88 ASN A C 1
ATOM 677 O O . ASN A 1 88 ? 10.679 -2.911 -18.205 1.00 75.44 88 ASN A O 1
ATOM 681 N N . VAL A 1 89 ? 11.892 -1.026 -18.106 1.00 74.38 89 VAL A N 1
ATOM 682 C CA . VAL A 1 89 ? 11.899 -0.938 -16.636 1.00 74.38 89 VAL A CA 1
ATOM 683 C C . VAL A 1 89 ? 10.479 -0.862 -16.060 1.00 74.38 89 VAL A C 1
ATOM 685 O O . VAL A 1 89 ? 10.226 -1.419 -14.994 1.00 74.38 89 VAL A O 1
ATOM 688 N N . ARG A 1 90 ? 9.528 -0.216 -16.753 1.00 70.94 90 ARG A N 1
ATOM 689 C CA . ARG A 1 90 ? 8.136 -0.097 -16.283 1.00 70.94 90 ARG A CA 1
ATOM 690 C C . ARG A 1 90 ? 7.436 -1.451 -16.270 1.00 70.94 90 ARG A C 1
ATOM 692 O O . ARG A 1 90 ? 6.759 -1.768 -15.300 1.00 70.94 90 ARG A O 1
ATOM 699 N N . GLU A 1 91 ? 7.593 -2.223 -17.338 1.00 77.81 91 GLU A N 1
ATOM 700 C CA . GLU A 1 91 ? 7.024 -3.567 -17.447 1.00 77.81 91 GLU A CA 1
ATOM 701 C C . GLU A 1 91 ? 7.692 -4.529 -16.462 1.00 77.81 91 GLU A C 1
ATOM 703 O O . GLU A 1 91 ? 7.005 -5.202 -15.692 1.00 77.81 91 GLU A O 1
ATOM 708 N N . ALA A 1 92 ? 9.026 -4.500 -16.390 1.00 77.19 92 ALA A N 1
ATOM 709 C CA . ALA A 1 92 ? 9.783 -5.275 -15.416 1.00 77.19 92 ALA A CA 1
ATOM 710 C C . ALA A 1 92 ? 9.356 -4.953 -13.976 1.00 77.19 92 ALA A C 1
ATOM 712 O O . ALA A 1 92 ? 9.186 -5.860 -13.179 1.00 77.19 92 ALA A O 1
ATOM 713 N N . SER A 1 93 ? 9.072 -3.693 -13.635 1.00 71.00 93 SER A N 1
ATOM 714 C CA . SER A 1 93 ? 8.630 -3.325 -12.278 1.00 71.00 93 SER A CA 1
ATOM 715 C C . SER A 1 93 ? 7.284 -3.937 -11.865 1.00 71.00 93 SER A C 1
ATOM 717 O O . SER A 1 93 ? 6.981 -3.969 -10.675 1.00 71.00 93 SER A O 1
ATOM 719 N N . VAL A 1 94 ? 6.466 -4.384 -12.824 1.00 70.56 94 VAL A N 1
ATOM 720 C CA . VAL A 1 94 ? 5.149 -4.992 -12.572 1.00 70.56 94 VAL A CA 1
ATOM 721 C C . VAL A 1 94 ? 5.216 -6.517 -12.645 1.00 70.56 94 VAL A C 1
ATOM 723 O O . VAL A 1 94 ? 4.593 -7.193 -11.834 1.00 70.56 94 VAL A O 1
ATOM 726 N N . ILE A 1 95 ? 5.966 -7.062 -13.607 1.00 72.62 95 ILE A N 1
ATOM 727 C CA . ILE A 1 95 ? 6.023 -8.508 -13.881 1.00 72.62 95 ILE A CA 1
ATOM 728 C C . ILE A 1 95 ? 7.120 -9.207 -13.060 1.00 72.62 95 ILE A C 1
ATOM 730 O O . ILE A 1 95 ? 7.088 -10.424 -12.897 1.00 72.62 95 ILE A O 1
ATOM 734 N N . ASN A 1 96 ? 8.093 -8.470 -12.522 1.00 62.72 96 ASN A N 1
ATOM 735 C CA . ASN A 1 96 ? 9.209 -9.057 -11.785 1.00 62.72 96 ASN A CA 1
ATOM 736 C C . ASN A 1 96 ? 8.787 -9.444 -10.357 1.00 62.72 96 ASN A C 1
ATOM 738 O O . ASN A 1 96 ? 8.904 -8.656 -9.421 1.00 62.72 96 ASN A O 1
ATOM 742 N N . VAL A 1 97 ? 8.277 -10.669 -10.211 1.00 54.12 97 VAL A N 1
ATOM 743 C CA . VAL A 1 97 ? 7.827 -11.264 -8.937 1.00 54.12 97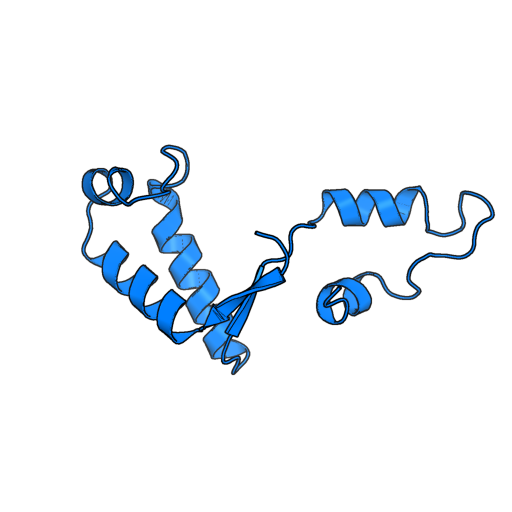 VAL A CA 1
ATOM 744 C C . VAL A 1 97 ? 8.953 -12.048 -8.225 1.00 54.12 97 VAL A C 1
ATOM 746 O O . VAL A 1 97 ? 8.674 -12.998 -7.496 1.00 54.12 97 VAL A O 1
ATOM 749 N N . ALA A 1 98 ? 10.224 -11.711 -8.470 1.00 49.44 98 ALA A N 1
ATOM 750 C CA . ALA A 1 98 ? 11.388 -12.416 -7.915 1.00 49.44 98 ALA A CA 1
ATOM 751 C C . ALA A 1 98 ? 11.956 -11.737 -6.661 1.00 49.44 98 ALA A C 1
ATOM 753 O O . ALA A 1 98 ? 12.223 -10.517 -6.736 1.00 49.44 98 ALA A O 1
#

Organism: NCBI:txid2364210

Foldseek 3Di:
DALDKDFLVVLVVVLVVLVPDDLVVLCVPPPDDNVCSVPVNVVSVVVNVVCVVVVHRIDGDHPDDVVVVVVQVVPQPCPPVHHHPDPDPVVCSVPVSD

Secondary structure (DSSP, 8-state):
-TT-EEEHHHHHHHHHHHHT--HHHHTTSTT--GGGTTTHHHHHHHHHHHHHHTT-SEEE--S--HHHHHHHHHHSSSTTSSPPS-S-HHHHHHH---